Protein AF-A0A4P6GWK4-F1 (afdb_monomer_lite)

Structure (mmCIF, N/CA/C/O backbone):
data_AF-A0A4P6GWK4-F1
#
_entry.id   AF-A0A4P6GWK4-F1
#
loop_
_atom_site.group_PDB
_atom_site.id
_atom_site.type_symbol
_atom_site.label_atom_id
_atom_site.label_alt_id
_atom_site.label_comp_id
_atom_site.label_asym_id
_atom_site.label_entity_id
_atom_site.label_seq_id
_atom_site.pdbx_PDB_ins_code
_atom_site.Cartn_x
_atom_site.Cartn_y
_atom_site.Cartn_z
_atom_site.occupancy
_atom_site.B_iso_or_equiv
_atom_site.auth_seq_id
_atom_site.auth_comp_id
_atom_site.auth_asym_id
_atom_site.auth_atom_id
_atom_site.pdbx_PDB_model_num
ATOM 1 N N . MET A 1 1 ? 9.890 -9.327 2.772 1.00 56.84 1 MET A N 1
ATOM 2 C CA . MET A 1 1 ? 10.617 -8.070 3.076 1.00 56.84 1 MET A CA 1
ATOM 3 C C . MET A 1 1 ? 9.631 -6.906 2.985 1.00 56.84 1 MET A C 1
ATOM 5 O O . MET A 1 1 ? 8.857 -6.892 2.038 1.00 56.84 1 MET A O 1
ATOM 9 N N . ARG A 1 2 ? 9.592 -5.971 3.948 1.00 75.69 2 ARG A N 1
ATOM 10 C CA . ARG A 1 2 ? 8.677 -4.808 3.906 1.00 75.69 2 ARG A CA 1
ATOM 11 C C . ARG A 1 2 ? 9.387 -3.614 3.268 1.00 75.69 2 ARG A C 1
ATOM 13 O O . ARG A 1 2 ? 10.474 -3.261 3.715 1.00 75.69 2 ARG A O 1
ATOM 20 N N . LYS A 1 3 ? 8.782 -2.988 2.258 1.00 90.00 3 LYS A N 1
ATOM 21 C CA . LYS A 1 3 ? 9.347 -1.806 1.584 1.00 90.00 3 LYS A CA 1
ATOM 22 C C . LYS A 1 3 ? 8.863 -0.521 2.271 1.00 90.00 3 LYS A C 1
ATOM 24 O O . LYS A 1 3 ? 7.763 -0.477 2.823 1.00 90.00 3 LYS A O 1
ATOM 29 N N . THR A 1 4 ? 9.697 0.514 2.280 1.00 90.81 4 THR A N 1
ATOM 30 C CA . THR A 1 4 ? 9.455 1.778 3.005 1.00 90.81 4 THR A CA 1
ATOM 31 C C . THR A 1 4 ? 8.669 2.809 2.196 1.00 90.81 4 THR A C 1
ATOM 33 O O . THR A 1 4 ? 8.180 3.780 2.765 1.00 90.81 4 THR A O 1
ATOM 36 N N . SER A 1 5 ? 8.507 2.590 0.891 1.00 93.06 5 SER A N 1
ATOM 37 C CA . SER A 1 5 ? 7.801 3.479 -0.030 1.00 93.06 5 SER A CA 1
ATOM 38 C C . SER A 1 5 ? 6.879 2.698 -0.967 1.00 93.06 5 SER A C 1
ATOM 40 O O . SER A 1 5 ? 7.070 1.498 -1.189 1.00 93.06 5 SER A O 1
ATOM 42 N N . LEU A 1 6 ? 5.909 3.406 -1.556 1.00 92.75 6 LEU A N 1
ATOM 43 C CA . LEU A 1 6 ? 5.046 2.863 -2.605 1.00 92.75 6 LEU A CA 1
ATOM 44 C C . LEU A 1 6 ? 5.883 2.396 -3.800 1.00 92.75 6 LEU A C 1
ATOM 46 O O . LEU A 1 6 ? 5.686 1.296 -4.301 1.00 92.75 6 LEU A O 1
ATOM 50 N N . GLY A 1 7 ? 6.885 3.179 -4.195 1.00 93.00 7 GLY A N 1
ATOM 51 C CA . GLY A 1 7 ? 7.800 2.808 -5.267 1.00 93.00 7 GLY A CA 1
ATOM 52 C C . GLY A 1 7 ? 8.530 1.491 -5.024 1.00 93.00 7 GLY A C 1
ATOM 53 O O . GLY A 1 7 ? 8.516 0.607 -5.876 1.00 93.00 7 GLY A O 1
ATOM 54 N N . GLY A 1 8 ? 9.071 1.309 -3.816 1.00 93.81 8 GLY A N 1
ATOM 55 C CA . GLY A 1 8 ? 9.719 0.055 -3.440 1.00 93.81 8 GLY A CA 1
ATOM 56 C C . GLY A 1 8 ? 8.757 -1.136 -3.454 1.00 93.81 8 GLY A C 1
ATOM 57 O O . GLY A 1 8 ? 9.187 -2.264 -3.679 1.00 93.81 8 GLY A O 1
ATOM 58 N N . SER A 1 9 ? 7.453 -0.914 -3.247 1.00 95.06 9 SER A N 1
ATOM 59 C CA . SER A 1 9 ? 6.443 -1.971 -3.379 1.00 95.06 9 SER A CA 1
ATOM 60 C C . SER A 1 9 ? 6.203 -2.402 -4.833 1.00 95.06 9 SER A C 1
ATOM 62 O O . SER A 1 9 ? 5.934 -3.578 -5.059 1.00 95.06 9 SER A O 1
ATOM 64 N N . PHE A 1 10 ? 6.378 -1.511 -5.821 1.00 93.69 10 PHE A N 1
ATOM 65 C CA . PHE A 1 10 ? 6.364 -1.890 -7.242 1.00 93.69 10 PHE A CA 1
ATOM 66 C C . PHE A 1 10 ? 7.584 -2.730 -7.605 1.00 93.69 10 PHE A C 1
ATOM 68 O O . PHE A 1 10 ? 7.455 -3.737 -8.295 1.00 93.69 10 PHE A O 1
ATOM 75 N N . GLU A 1 11 ? 8.755 -2.359 -7.090 1.00 93.50 11 GLU A N 1
ATOM 76 C CA . GLU A 1 11 ? 9.973 -3.156 -7.258 1.00 93.50 11 GLU A CA 1
ATOM 77 C C . GLU A 1 11 ? 9.827 -4.531 -6.605 1.00 93.50 11 GLU A C 1
ATOM 79 O O . GLU A 1 11 ? 10.175 -5.531 -7.218 1.00 93.50 11 GLU A O 1
ATOM 84 N N . LEU A 1 12 ? 9.239 -4.604 -5.402 1.00 94.69 12 LEU A N 1
ATOM 85 C CA . LEU A 1 12 ? 8.930 -5.884 -4.756 1.00 94.69 12 LEU A CA 1
ATOM 86 C C . LEU A 1 12 ? 7.969 -6.728 -5.593 1.00 94.69 12 LEU A C 1
ATOM 88 O O . LEU A 1 12 ? 8.133 -7.938 -5.677 1.00 94.69 12 LEU A O 1
ATOM 92 N N . CYS A 1 13 ? 6.953 -6.096 -6.178 1.00 95.19 13 CYS A N 1
ATOM 93 C CA . CYS A 1 13 ? 5.970 -6.770 -7.015 1.00 95.19 13 CYS A CA 1
ATOM 94 C C . CYS A 1 13 ? 6.646 -7.463 -8.208 1.00 95.19 13 CYS A C 1
ATOM 96 O O . CYS A 1 13 ? 6.354 -8.627 -8.477 1.00 95.19 13 CYS A O 1
ATOM 98 N N . ALA A 1 14 ? 7.595 -6.774 -8.850 1.00 94.25 14 ALA A N 1
ATOM 99 C CA . ALA A 1 14 ? 8.425 -7.310 -9.927 1.00 94.25 14 ALA A CA 1
ATOM 100 C C . ALA A 1 14 ? 9.372 -8.423 -9.446 1.00 94.25 14 ALA A C 1
ATOM 102 O O . ALA A 1 14 ? 9.418 -9.502 -10.033 1.00 94.25 14 ALA A O 1
ATOM 103 N N . GLU A 1 15 ? 10.071 -8.178 -8.334 1.00 94.44 15 GLU A N 1
ATOM 104 C CA . GLU A 1 15 ? 11.026 -9.100 -7.708 1.00 94.44 15 GLU A CA 1
ATOM 105 C C . GLU A 1 15 ? 10.364 -10.444 -7.363 1.00 94.44 15 GLU A C 1
ATOM 107 O O . GLU A 1 15 ? 10.892 -11.504 -7.693 1.00 94.44 15 GLU A O 1
ATOM 112 N N . LEU A 1 16 ? 9.165 -10.413 -6.769 1.00 95.00 16 LEU A N 1
ATOM 113 C CA . LEU A 1 16 ? 8.389 -11.614 -6.434 1.00 95.00 16 LEU A CA 1
ATOM 114 C C . LEU A 1 16 ? 7.902 -12.379 -7.669 1.00 95.00 16 LEU A C 1
ATOM 116 O O . LEU A 1 16 ? 7.729 -13.593 -7.598 1.00 95.00 16 LEU A O 1
ATOM 120 N N . ALA A 1 17 ? 7.696 -11.684 -8.787 1.00 94.88 17 ALA A N 1
ATOM 121 C CA . ALA A 1 17 ? 7.352 -12.293 -10.066 1.00 94.88 17 ALA A CA 1
ATOM 122 C C . ALA A 1 17 ? 8.581 -12.831 -10.825 1.00 94.88 17 ALA A C 1
ATOM 124 O O . ALA A 1 17 ? 8.421 -13.413 -11.896 1.00 94.88 17 ALA A O 1
ATOM 125 N N . GLY A 1 18 ? 9.799 -12.626 -10.303 1.00 94.56 18 GLY A N 1
ATOM 126 C CA . GLY A 1 18 ? 11.045 -12.986 -10.983 1.00 94.56 18 GLY A CA 1
ATOM 127 C C . GLY A 1 18 ? 11.308 -12.157 -12.242 1.00 94.56 18 GLY A C 1
ATOM 128 O O . GLY A 1 18 ? 11.947 -12.654 -13.166 1.00 94.56 18 GLY A O 1
ATOM 129 N N . LYS A 1 19 ? 10.782 -10.927 -12.296 1.00 92.75 19 LYS A N 1
ATOM 130 C CA . LYS A 1 19 ? 10.853 -10.035 -13.457 1.00 92.75 19 LYS A CA 1
ATOM 131 C C . LYS A 1 19 ? 11.711 -8.817 -13.173 1.00 92.75 19 LYS A C 1
ATOM 133 O O . LYS A 1 19 ? 11.661 -8.232 -12.090 1.00 92.75 19 LYS A O 1
ATOM 138 N N . GLU A 1 20 ? 12.419 -8.367 -14.196 1.00 90.75 20 GLU A N 1
ATOM 139 C CA . GLU A 1 20 ? 13.142 -7.104 -14.145 1.00 90.75 20 GLU A CA 1
ATOM 140 C C . GLU A 1 20 ? 12.213 -5.923 -14.481 1.00 90.75 20 GLU A C 1
ATOM 142 O O . GLU A 1 20 ? 11.354 -6.026 -15.364 1.00 90.75 20 GLU A O 1
ATOM 147 N N . PRO A 1 21 ? 12.410 -4.733 -13.880 1.00 86.44 21 PRO A N 1
ATOM 148 C CA . PRO A 1 21 ? 11.585 -3.556 -14.165 1.00 86.44 21 PRO A CA 1
ATOM 149 C C . PRO A 1 21 ? 11.496 -3.185 -15.650 1.00 86.44 21 PRO A C 1
ATOM 151 O O . PRO A 1 21 ? 10.513 -2.591 -16.090 1.00 86.44 21 PRO A O 1
ATOM 154 N N . LYS A 1 22 ? 12.539 -3.497 -16.429 1.00 86.88 22 LYS A N 1
ATOM 155 C CA . LYS A 1 22 ? 12.572 -3.244 -17.875 1.00 86.88 22 LYS A CA 1
ATOM 156 C C . LYS A 1 22 ? 11.630 -4.166 -18.646 1.00 86.88 22 LYS A C 1
ATOM 158 O O . LYS A 1 22 ? 11.038 -3.718 -19.621 1.00 86.88 22 LYS A O 1
ATOM 163 N N . GLU A 1 23 ? 11.491 -5.417 -18.217 1.00 90.12 23 GLU A N 1
ATOM 164 C CA . GLU A 1 23 ? 10.598 -6.393 -18.849 1.00 90.12 23 GLU A CA 1
ATOM 165 C C . GLU A 1 23 ? 9.147 -5.955 -18.657 1.00 90.12 23 GLU A C 1
ATOM 167 O O . GLU A 1 23 ? 8.419 -5.791 -19.633 1.00 90.12 23 GLU A O 1
ATOM 172 N N . LEU A 1 24 ? 8.787 -5.585 -17.424 1.00 88.25 24 LEU A N 1
ATOM 173 C CA . LEU A 1 24 ? 7.458 -5.070 -17.094 1.00 88.25 24 LEU A CA 1
ATOM 174 C C . LEU A 1 24 ? 7.103 -3.795 -17.859 1.00 88.25 24 LEU A C 1
ATOM 176 O O . LEU A 1 24 ? 5.967 -3.636 -18.300 1.00 88.25 24 LEU A O 1
ATOM 180 N N . GLN A 1 25 ? 8.061 -2.881 -18.045 1.00 88.44 25 GLN A N 1
ATOM 181 C CA . GLN A 1 25 ? 7.835 -1.668 -18.838 1.00 88.44 25 GLN A CA 1
ATOM 182 C C . GLN A 1 25 ? 7.427 -1.998 -20.278 1.00 88.44 25 GLN A C 1
ATOM 184 O O . GLN A 1 25 ? 6.497 -1.388 -20.807 1.00 88.44 25 GLN A O 1
ATOM 189 N N . VAL A 1 26 ? 8.096 -2.974 -20.896 1.00 88.12 26 VAL A N 1
ATOM 190 C CA . VAL A 1 26 ? 7.806 -3.412 -22.266 1.00 88.12 26 VAL A CA 1
ATOM 191 C C . VAL A 1 26 ? 6.469 -4.152 -22.328 1.00 88.12 26 VAL A C 1
ATOM 193 O O . VAL A 1 26 ? 5.623 -3.813 -23.154 1.00 88.12 26 VAL A O 1
ATOM 196 N N . GLU A 1 27 ? 6.254 -5.121 -21.439 1.00 88.25 27 GLU A N 1
ATOM 197 C CA . GLU A 1 27 ? 5.063 -5.980 -21.422 1.00 88.25 27 GLU A CA 1
ATOM 198 C C . GLU A 1 27 ? 3.780 -5.188 -21.136 1.00 88.25 27 GLU A C 1
ATOM 200 O O . GLU A 1 27 ? 2.756 -5.393 -21.789 1.00 88.25 27 GLU A O 1
ATOM 205 N N . LEU A 1 28 ? 3.847 -4.224 -20.215 1.00 87.56 28 LEU A N 1
ATOM 206 C CA . LEU A 1 28 ? 2.714 -3.382 -19.823 1.00 87.56 28 LEU A CA 1
ATOM 207 C C . LEU A 1 28 ? 2.606 -2.098 -20.653 1.00 87.56 28 LEU A C 1
ATOM 209 O O . LEU A 1 28 ? 1.727 -1.273 -20.395 1.00 87.56 28 LEU A O 1
ATOM 213 N N . LYS A 1 29 ? 3.489 -1.917 -21.647 1.00 86.81 29 LYS A N 1
ATOM 214 C CA . LYS A 1 29 ? 3.574 -0.711 -22.489 1.00 86.81 29 LYS A CA 1
ATOM 215 C C . LYS A 1 29 ? 3.615 0.573 -21.651 1.00 86.81 29 LYS A C 1
ATOM 217 O O . LYS A 1 29 ? 2.991 1.579 -21.996 1.00 86.81 29 LYS A O 1
ATOM 222 N N . LEU A 1 30 ? 4.321 0.525 -20.523 1.00 82.25 30 LEU A N 1
ATOM 223 C CA . LEU A 1 30 ? 4.535 1.690 -19.678 1.00 82.25 30 LEU A CA 1
ATOM 224 C C . LEU A 1 30 ? 5.618 2.554 -20.315 1.00 82.25 30 LEU A C 1
ATOM 226 O O . LEU A 1 30 ? 6.669 2.061 -20.723 1.00 82.25 30 LEU A O 1
ATOM 230 N N . ASP A 1 31 ? 5.378 3.862 -20.369 1.00 80.94 31 ASP A N 1
ATOM 231 C CA . ASP A 1 31 ? 6.438 4.800 -20.716 1.00 80.94 31 ASP A CA 1
ATOM 232 C C . ASP A 1 31 ? 7.589 4.656 -19.701 1.00 80.94 31 ASP A C 1
ATOM 234 O O . ASP A 1 31 ? 7.368 4.590 -18.487 1.00 80.94 31 ASP A O 1
ATOM 238 N N . LYS A 1 32 ? 8.830 4.617 -20.194 1.00 72.81 32 LYS A N 1
ATOM 239 C CA . LYS A 1 32 ? 10.038 4.432 -19.376 1.00 72.81 32 LYS A CA 1
ATOM 240 C C . LYS A 1 32 ? 10.131 5.481 -18.270 1.00 72.81 32 LYS A C 1
ATOM 242 O O . LYS A 1 32 ? 10.527 5.180 -17.143 1.00 72.81 32 LYS A O 1
ATOM 247 N N . ALA A 1 33 ? 9.743 6.719 -18.578 1.00 84.12 33 ALA A N 1
ATOM 248 C CA . ALA A 1 33 ? 9.738 7.787 -17.590 1.00 84.12 33 ALA A CA 1
ATOM 249 C C . ALA A 1 33 ? 8.603 7.615 -16.566 1.00 84.12 33 ALA A C 1
ATOM 251 O O . ALA A 1 33 ? 8.767 8.000 -15.410 1.00 84.12 33 ALA A O 1
ATOM 252 N N . GLN A 1 34 ? 7.489 6.984 -16.944 1.00 84.94 34 GLN A N 1
ATOM 253 C CA . GLN A 1 34 ? 6.368 6.730 -16.044 1.00 84.94 34 GLN A CA 1
ATOM 254 C C . GLN A 1 34 ? 6.730 5.742 -14.932 1.00 84.94 34 GLN A C 1
ATOM 256 O O . GLN A 1 34 ? 6.462 6.031 -13.767 1.00 84.94 34 GLN A O 1
ATOM 261 N N . TRP A 1 35 ? 7.399 4.628 -15.255 1.00 86.75 35 TRP A N 1
ATOM 262 C CA . TRP A 1 35 ? 7.872 3.691 -14.226 1.00 86.75 35 TRP A CA 1
ATOM 263 C C . TRP A 1 35 ? 8.785 4.394 -13.216 1.00 86.75 35 TRP A C 1
ATOM 265 O O . TRP A 1 35 ? 8.584 4.298 -12.007 1.00 86.75 35 TRP A O 1
ATOM 275 N N . SER A 1 36 ? 9.749 5.177 -13.712 1.00 88.06 36 SER A N 1
ATOM 276 C CA . SER A 1 36 ? 10.657 5.933 -12.848 1.00 88.06 36 SER A CA 1
ATOM 277 C C . SER A 1 36 ? 9.920 6.924 -11.944 1.00 88.06 36 SER A C 1
ATOM 279 O O . SER A 1 36 ? 10.299 7.054 -10.782 1.00 88.06 36 SER A O 1
ATOM 281 N N . ARG A 1 37 ? 8.886 7.616 -12.446 1.00 90.81 37 ARG A N 1
ATOM 282 C CA . ARG A 1 37 ? 8.087 8.567 -11.652 1.00 90.81 37 ARG A CA 1
ATOM 283 C C . ARG A 1 37 ? 7.225 7.879 -10.598 1.00 90.81 37 ARG A C 1
ATOM 285 O O . ARG A 1 37 ? 7.016 8.443 -9.528 1.00 90.81 37 ARG A O 1
ATOM 292 N N . TRP A 1 38 ? 6.754 6.666 -10.867 1.00 89.81 38 TRP A N 1
ATOM 293 C CA . TRP A 1 38 ? 6.035 5.858 -9.883 1.00 89.81 38 TRP A CA 1
ATOM 294 C C . TRP A 1 38 ? 6.955 5.367 -8.768 1.00 89.81 38 TRP A C 1
ATOM 296 O O . TRP A 1 38 ? 6.610 5.479 -7.593 1.00 89.81 38 TRP A O 1
ATOM 306 N N . VAL A 1 39 ? 8.149 4.885 -9.122 1.00 88.56 39 VAL A N 1
ATOM 307 C CA . VAL A 1 39 ? 9.145 4.441 -8.139 1.00 88.56 39 VAL A CA 1
ATOM 308 C C . VAL A 1 39 ? 9.631 5.605 -7.267 1.0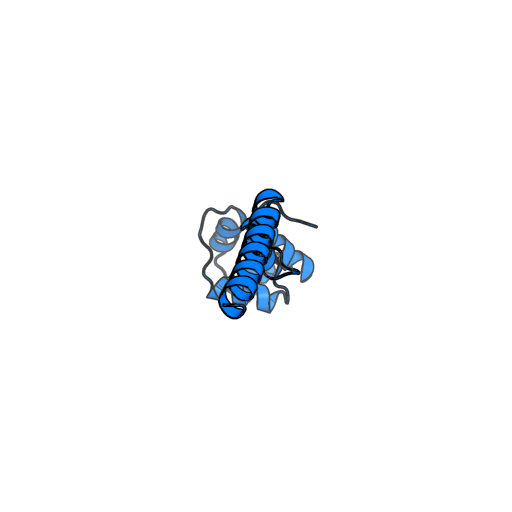0 88.56 39 VAL A C 1
ATOM 310 O O . VAL A 1 39 ? 9.752 5.461 -6.052 1.00 88.56 39 VAL A O 1
ATOM 313 N N . SER A 1 40 ? 9.852 6.783 -7.855 1.00 90.69 40 SER A N 1
ATOM 314 C CA . SER A 1 40 ? 10.277 7.976 -7.111 1.00 90.69 40 SER A CA 1
ATOM 315 C C . SER A 1 40 ? 9.141 8.703 -6.381 1.00 90.69 40 SER A C 1
ATOM 317 O O . SER A 1 40 ? 9.414 9.605 -5.591 1.00 90.69 40 SER A O 1
ATOM 319 N N . GLY A 1 41 ? 7.877 8.339 -6.627 1.00 85.75 41 GLY A N 1
ATOM 320 C CA . GLY A 1 41 ? 6.705 9.008 -6.053 1.00 85.75 41 GLY A CA 1
ATOM 321 C C . GLY A 1 41 ? 6.421 10.402 -6.629 1.00 85.75 41 GLY A C 1
ATOM 322 O O . GLY A 1 41 ? 5.718 11.189 -6.001 1.00 85.75 41 GLY A O 1
ATOM 323 N N . GLN A 1 42 ? 6.967 10.725 -7.804 1.00 87.38 42 GLN A N 1
ATOM 324 C CA . GLN A 1 42 ? 6.765 12.005 -8.497 1.00 87.38 42 GLN A CA 1
ATOM 325 C C . GLN A 1 42 ? 5.446 12.078 -9.284 1.00 87.38 42 GLN A C 1
ATOM 327 O O . GLN A 1 42 ? 5.029 13.167 -9.672 1.00 87.38 42 GLN A O 1
ATOM 332 N N . GLU A 1 43 ? 4.789 10.944 -9.541 1.00 86.44 43 GLU A N 1
ATOM 333 C CA . GLU A 1 43 ? 3.496 10.868 -10.234 1.00 86.44 43 GLU A CA 1
ATOM 334 C C . GLU A 1 43 ? 2.528 9.968 -9.456 1.00 86.44 43 GLU A C 1
ATOM 336 O O . GLU A 1 43 ? 2.928 8.966 -8.860 1.00 86.44 43 GLU A O 1
ATOM 341 N N . GLY A 1 44 ? 1.240 10.319 -9.488 1.00 81.69 44 GLY A N 1
ATOM 342 C CA . GLY A 1 44 ? 0.171 9.456 -8.997 1.00 81.69 44 GLY A CA 1
ATOM 343 C C . GLY A 1 44 ? 0.005 8.189 -9.841 1.00 81.69 44 GLY A C 1
ATOM 344 O O . GLY A 1 44 ? 0.349 8.131 -11.022 1.00 81.69 44 GLY A O 1
ATOM 345 N N . VAL A 1 45 ? -0.561 7.157 -9.226 1.00 86.62 45 VAL A N 1
ATOM 346 C CA . VAL A 1 45 ? -0.777 5.868 -9.881 1.00 86.62 45 VAL A CA 1
ATOM 347 C C . VAL A 1 45 ? -2.172 5.834 -10.495 1.00 86.62 45 VAL A C 1
ATOM 349 O O . VAL A 1 45 ? -3.166 6.108 -9.824 1.00 86.62 45 VAL A O 1
ATOM 352 N N . VAL A 1 46 ? -2.261 5.455 -11.768 1.00 90.19 46 VAL A N 1
ATOM 353 C CA . VAL A 1 46 ? -3.546 5.218 -12.437 1.00 90.19 46 VAL A CA 1
ATOM 354 C C . VAL A 1 46 ? -4.008 3.798 -12.126 1.00 90.19 46 VAL A C 1
ATOM 356 O O . VAL A 1 46 ? -3.293 2.841 -12.420 1.00 90.19 46 VAL A O 1
ATOM 359 N N . TRP A 1 47 ? -5.215 3.656 -11.573 1.00 91.75 47 TRP A N 1
ATOM 360 C CA . TRP A 1 47 ? -5.748 2.370 -11.102 1.00 91.75 47 TRP A CA 1
ATOM 361 C C . TRP A 1 47 ? -5.690 1.245 -12.147 1.00 91.75 47 TRP A C 1
ATOM 363 O O . TRP A 1 47 ? -5.254 0.139 -11.840 1.00 91.75 47 TRP A O 1
ATOM 373 N N . THR A 1 48 ? -6.062 1.521 -13.398 1.00 93.31 48 THR A N 1
ATOM 374 C CA . THR A 1 48 ? -6.051 0.518 -14.480 1.00 93.31 48 THR A CA 1
ATOM 375 C C . THR A 1 48 ? -4.650 0.010 -14.816 1.00 93.31 48 THR A C 1
ATOM 377 O O . THR A 1 48 ? -4.477 -1.140 -15.197 1.00 93.31 48 THR A O 1
ATOM 380 N N . LYS A 1 49 ? -3.625 0.850 -14.654 1.00 91.44 49 LYS A N 1
ATOM 381 C CA . LYS A 1 49 ? -2.229 0.451 -14.863 1.00 91.44 49 LYS A CA 1
ATOM 382 C C . LYS A 1 49 ? -1.665 -0.286 -13.646 1.00 91.44 49 LYS A C 1
ATOM 384 O O . LYS A 1 49 ? -0.858 -1.192 -13.806 1.00 91.44 49 LYS A O 1
ATOM 389 N N . LEU A 1 50 ? -2.097 0.090 -12.441 1.00 94.00 50 LEU A N 1
ATOM 390 C CA . LEU A 1 50 ? -1.721 -0.607 -11.212 1.00 94.00 50 LEU A CA 1
ATOM 391 C C . LEU A 1 50 ? -2.250 -2.039 -11.182 1.00 94.00 50 LEU A C 1
ATOM 393 O O . LEU A 1 50 ? -1.512 -2.958 -10.855 1.00 94.00 50 LEU A O 1
ATOM 397 N N . THR A 1 51 ? -3.522 -2.212 -11.528 1.00 96.19 51 THR A N 1
ATOM 398 C CA . THR A 1 51 ? -4.159 -3.531 -11.635 1.00 96.19 51 THR A CA 1
ATOM 399 C C . THR A 1 51 ? -3.459 -4.384 -12.679 1.00 96.19 51 THR A C 1
ATOM 401 O O . THR A 1 51 ? -3.001 -5.464 -12.340 1.00 96.19 51 THR A O 1
ATOM 404 N N . ALA A 1 52 ? -3.217 -3.849 -13.880 1.00 94.62 52 ALA A N 1
ATOM 405 C CA . ALA A 1 52 ? -2.457 -4.561 -14.906 1.00 94.62 52 ALA A CA 1
ATOM 406 C C . ALA A 1 52 ? -1.060 -5.007 -14.430 1.00 94.62 52 ALA A C 1
ATOM 408 O O . ALA A 1 52 ? -0.635 -6.113 -14.747 1.00 94.62 52 ALA A O 1
ATOM 409 N N . LEU A 1 53 ? -0.354 -4.175 -13.652 1.00 94.69 53 LEU A N 1
ATOM 410 C CA . LEU A 1 53 ? 0.923 -4.549 -13.041 1.00 94.69 53 LEU A CA 1
ATOM 411 C C . LEU A 1 53 ? 0.768 -5.716 -12.057 1.00 94.69 53 LEU A C 1
ATOM 413 O O . LEU A 1 53 ? 1.517 -6.683 -12.149 1.00 94.69 53 LEU A O 1
ATOM 417 N N . MET A 1 54 ? -0.181 -5.628 -11.124 1.00 96.62 54 MET A N 1
ATOM 418 C CA . MET A 1 54 ? -0.400 -6.662 -10.105 1.00 96.62 54 MET A CA 1
ATOM 419 C C . MET A 1 54 ? -0.867 -7.982 -10.726 1.00 96.62 54 MET A C 1
ATOM 421 O O . MET A 1 54 ? -0.331 -9.033 -10.381 1.00 96.62 54 MET A O 1
ATOM 425 N N . ASP A 1 55 ? -1.777 -7.921 -11.700 1.00 96.94 55 ASP A N 1
ATOM 426 C CA . ASP A 1 55 ? -2.263 -9.080 -12.453 1.00 96.94 55 ASP A CA 1
ATOM 427 C C . ASP A 1 55 ? -1.121 -9.749 -13.225 1.00 96.94 55 ASP A C 1
ATOM 429 O O . ASP A 1 55 ? -0.976 -10.970 -13.208 1.00 96.94 55 ASP A O 1
ATOM 433 N N . HIS A 1 56 ? -0.267 -8.950 -13.872 1.00 95.31 56 HIS A N 1
ATOM 434 C CA . HIS A 1 56 ? 0.869 -9.463 -14.631 1.00 95.31 56 HIS A CA 1
ATOM 435 C C . HIS A 1 56 ? 1.953 -10.077 -13.734 1.00 95.31 56 HIS A C 1
ATOM 437 O O . HIS A 1 56 ? 2.550 -11.093 -14.084 1.00 95.31 56 HIS A O 1
ATOM 443 N N . CYS A 1 57 ? 2.204 -9.481 -12.568 1.00 96.00 57 CYS A N 1
ATOM 444 C CA . CYS A 1 57 ? 3.141 -10.004 -11.575 1.00 96.00 57 CYS A CA 1
ATOM 445 C C . CYS A 1 57 ? 2.548 -11.132 -10.708 1.00 96.00 57 CYS A C 1
ATOM 447 O O . CYS A 1 57 ? 3.276 -11.748 -9.927 1.00 96.00 57 CYS A O 1
ATOM 449 N N . GLY A 1 58 ? 1.238 -11.381 -10.791 1.00 96.81 58 GLY A N 1
ATOM 450 C CA . GLY A 1 58 ? 0.532 -12.386 -9.995 1.00 96.81 58 GLY A CA 1
ATOM 451 C C . GLY A 1 58 ? 0.530 -12.112 -8.487 1.00 96.81 58 GLY A C 1
ATOM 452 O O . GLY A 1 58 ? 0.447 -13.056 -7.702 1.00 96.81 58 GLY A O 1
ATOM 453 N N . ASN A 1 59 ? 0.685 -10.853 -8.060 1.00 96.56 59 ASN A N 1
ATOM 454 C CA . ASN A 1 59 ? 0.693 -10.492 -6.643 1.00 96.56 59 ASN A CA 1
ATOM 455 C C . ASN A 1 59 ? 0.231 -9.051 -6.376 1.00 96.56 59 ASN A C 1
ATOM 457 O O . ASN A 1 59 ? 0.467 -8.140 -7.165 1.00 96.56 59 ASN A O 1
ATOM 461 N N . ASP A 1 60 ? -0.333 -8.840 -5.186 1.00 96.25 60 ASP A N 1
ATOM 462 C CA . ASP A 1 60 ? -0.918 -7.564 -4.755 1.00 96.25 60 ASP A CA 1
ATOM 463 C C . ASP A 1 60 ? 0.028 -6.707 -3.897 1.00 96.25 60 ASP A C 1
ATOM 465 O O . ASP A 1 60 ? -0.423 -5.872 -3.107 1.00 96.25 60 ASP A O 1
ATOM 469 N N . ALA A 1 61 ? 1.351 -6.899 -3.992 1.00 95.25 61 ALA A N 1
ATOM 470 C CA . ALA A 1 61 ? 2.310 -6.244 -3.093 1.00 95.25 61 ALA A CA 1
ATOM 471 C C . ALA A 1 61 ? 2.112 -4.715 -2.956 1.00 95.25 61 ALA A C 1
ATOM 473 O O . ALA A 1 61 ? 2.151 -4.221 -1.820 1.00 95.25 61 ALA A O 1
ATOM 474 N N . PRO A 1 62 ? 1.827 -3.951 -4.032 1.00 94.88 62 PRO A N 1
ATOM 475 C CA . PRO A 1 62 ? 1.558 -2.522 -3.910 1.00 94.88 62 PRO A CA 1
ATOM 476 C C . PRO A 1 62 ? 0.253 -2.196 -3.182 1.00 94.88 62 PRO A C 1
ATOM 478 O O . PRO A 1 62 ? 0.214 -1.278 -2.362 1.00 94.88 62 PRO A O 1
ATOM 481 N N . LEU A 1 63 ? -0.815 -2.957 -3.433 1.00 94.75 63 LEU A N 1
ATOM 482 C CA . LEU A 1 63 ? -2.101 -2.779 -2.760 1.00 94.75 63 LEU A CA 1
ATOM 483 C C . LEU A 1 63 ? -1.991 -3.065 -1.260 1.00 94.75 63 LEU A C 1
ATOM 485 O O . LEU A 1 63 ? -2.448 -2.272 -0.433 1.00 94.75 63 LEU A O 1
ATOM 489 N N . LEU A 1 64 ? -1.317 -4.157 -0.903 1.00 94.06 64 LEU A N 1
ATOM 490 C CA . LEU A 1 64 ? -1.057 -4.518 0.488 1.00 94.06 64 LEU A CA 1
ATOM 491 C C . LEU A 1 64 ? -0.197 -3.456 1.186 1.00 94.06 64 LEU A C 1
ATOM 493 O O . LEU A 1 64 ? -0.473 -3.090 2.331 1.00 94.06 64 LEU A O 1
ATOM 497 N N . TRP A 1 65 ? 0.795 -2.897 0.484 1.00 94.31 65 TRP A N 1
ATOM 498 C CA . TRP A 1 65 ? 1.577 -1.774 0.995 1.00 94.31 65 TRP A CA 1
ATOM 499 C C . TRP A 1 65 ? 0.702 -0.542 1.256 1.00 94.31 65 TRP A C 1
ATOM 501 O O . TRP A 1 65 ? 0.806 0.047 2.331 1.00 94.31 65 TRP A O 1
ATOM 511 N N . MET A 1 66 ? -0.191 -0.174 0.327 1.00 92.81 66 MET A N 1
ATOM 512 C CA . MET A 1 66 ? -1.093 0.975 0.494 1.00 92.81 66 MET A CA 1
ATOM 513 C C . MET A 1 66 ? -2.024 0.801 1.698 1.00 92.81 66 MET A C 1
ATOM 515 O O . MET A 1 66 ? -2.187 1.734 2.485 1.00 92.81 66 MET A O 1
ATOM 519 N N . ASN A 1 67 ? -2.582 -0.396 1.887 1.00 93.69 67 ASN A N 1
ATOM 520 C CA . ASN A 1 67 ? -3.412 -0.717 3.048 1.00 93.69 67 ASN A CA 1
ATOM 521 C C . ASN A 1 67 ? -2.627 -0.538 4.352 1.00 93.69 67 ASN A C 1
ATOM 523 O O . ASN A 1 67 ? -3.041 0.225 5.230 1.00 93.69 67 ASN A O 1
ATOM 527 N N . HIS A 1 68 ? -1.447 -1.151 4.445 1.00 91.56 68 HIS A N 1
ATOM 528 C CA . HIS A 1 68 ? -0.580 -1.015 5.613 1.00 91.56 68 HIS A CA 1
ATOM 529 C C . HIS A 1 68 ? -0.172 0.449 5.864 1.00 91.56 68 HIS A C 1
ATOM 531 O O . HIS A 1 68 ? -0.256 0.931 6.991 1.00 91.56 68 HIS A O 1
ATOM 537 N N . ALA A 1 69 ? 0.225 1.194 4.826 1.00 91.88 69 ALA A N 1
ATOM 538 C CA . ALA A 1 69 ? 0.598 2.609 4.928 1.00 91.88 69 ALA A CA 1
ATOM 539 C C . ALA A 1 69 ? -0.563 3.496 5.412 1.00 91.88 69 ALA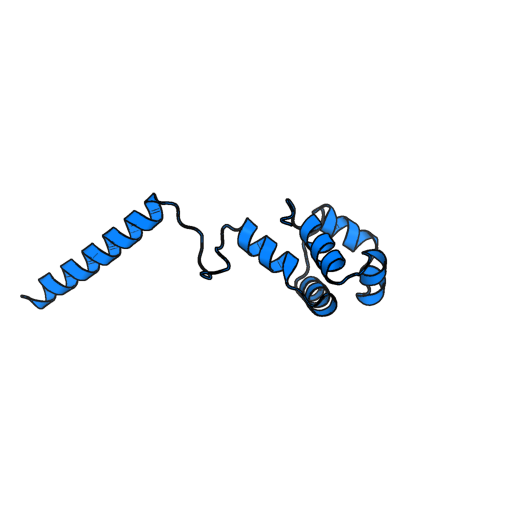 A C 1
ATOM 541 O O . ALA A 1 69 ? -0.350 4.519 6.062 1.00 91.88 69 ALA A O 1
ATOM 542 N N . ARG A 1 70 ? -1.806 3.088 5.140 1.00 91.88 70 ARG A N 1
ATOM 543 C CA . ARG A 1 70 ? -3.031 3.732 5.631 1.00 91.88 70 ARG A CA 1
ATOM 544 C C . ARG A 1 70 ? -3.471 3.215 7.005 1.00 91.88 70 ARG A C 1
ATOM 546 O O . ARG A 1 70 ? -4.523 3.634 7.495 1.00 91.88 70 ARG A O 1
ATOM 553 N N . GLY A 1 71 ? -2.679 2.363 7.652 1.00 91.69 71 GLY A N 1
ATOM 554 C CA . GLY A 1 71 ? -2.966 1.813 8.973 1.00 91.69 71 GLY A CA 1
ATOM 555 C C . GLY A 1 71 ? -4.097 0.791 8.955 1.00 91.69 71 GLY A C 1
ATOM 556 O O . GLY A 1 71 ? -4.879 0.756 9.898 1.00 91.69 71 GLY A O 1
ATOM 557 N N . TRP A 1 72 ? -4.230 0.016 7.880 1.00 93.50 72 TRP A N 1
ATOM 558 C CA . TRP A 1 72 ? -5.113 -1.146 7.842 1.00 93.50 72 TRP A CA 1
ATOM 559 C C . TRP A 1 72 ? -4.374 -2.404 8.286 1.00 93.50 72 TRP A C 1
ATOM 561 O O . TRP A 1 72 ? -3.267 -2.682 7.824 1.00 93.50 72 TRP A O 1
ATOM 571 N N . ASP A 1 73 ? -5.031 -3.170 9.147 1.00 89.81 73 ASP A N 1
ATOM 572 C CA . ASP A 1 73 ? -4.717 -4.561 9.421 1.00 89.81 73 ASP A CA 1
ATOM 573 C C . ASP A 1 73 ? -5.308 -5.426 8.305 1.00 89.81 73 ASP A C 1
ATOM 575 O O . ASP A 1 73 ? -6.527 -5.527 8.140 1.00 89.81 73 ASP A O 1
ATOM 579 N N . ILE A 1 74 ? -4.424 -6.043 7.528 1.00 86.75 74 ILE A N 1
ATOM 580 C CA . ILE A 1 74 ? -4.780 -6.855 6.364 1.00 86.75 74 ILE A CA 1
ATOM 581 C C . ILE A 1 74 ? -5.412 -8.189 6.794 1.00 86.75 74 ILE A C 1
ATOM 583 O O . ILE A 1 74 ? -6.273 -8.706 6.091 1.00 86.75 74 ILE A O 1
ATOM 587 N N . GLY A 1 75 ? -5.039 -8.738 7.956 1.00 86.69 75 GLY A N 1
ATOM 588 C CA . GLY A 1 75 ? -5.595 -10.002 8.448 1.00 86.69 75 GLY A CA 1
ATOM 589 C C . GLY A 1 75 ? -7.022 -9.853 8.973 1.00 86.69 75 GLY A C 1
ATOM 590 O O . GLY A 1 75 ? -7.834 -10.766 8.845 1.00 86.69 75 GLY A O 1
ATOM 591 N N . ARG A 1 76 ? -7.339 -8.681 9.536 1.00 86.56 76 ARG A N 1
ATOM 592 C CA . ARG A 1 76 ? -8.670 -8.362 10.076 1.00 86.56 76 ARG A CA 1
ATOM 593 C C . ARG A 1 76 ? -9.565 -7.601 9.093 1.00 86.56 76 ARG A C 1
ATOM 595 O O . ARG A 1 76 ? -10.770 -7.527 9.315 1.00 86.56 76 ARG A O 1
ATOM 602 N N . MET A 1 77 ? -8.992 -7.025 8.034 1.00 86.75 77 MET A N 1
ATOM 603 C CA . MET A 1 77 ? -9.669 -6.083 7.133 1.00 86.75 77 MET A CA 1
ATOM 604 C C . MET A 1 77 ? -10.322 -4.916 7.893 1.00 86.75 77 MET A C 1
ATOM 606 O O . MET A 1 77 ? -11.448 -4.506 7.617 1.00 86.75 77 MET A O 1
ATOM 610 N N . SER A 1 78 ? -9.599 -4.361 8.868 1.00 87.62 78 SER A N 1
ATOM 611 C CA . SER A 1 78 ? -10.013 -3.189 9.648 1.00 87.62 78 SER A CA 1
ATOM 612 C C . SER A 1 78 ? -8.839 -2.237 9.845 1.00 87.62 78 SER A C 1
ATOM 614 O O . SER A 1 78 ? -7.688 -2.635 9.692 1.00 87.62 78 SER A O 1
ATOM 616 N N . ARG A 1 79 ? -9.082 -0.981 10.232 1.00 88.94 79 ARG A N 1
ATOM 617 C CA . ARG A 1 79 ? -7.970 -0.122 10.668 1.00 88.94 79 ARG A CA 1
ATOM 618 C C . ARG A 1 79 ? -7.367 -0.653 11.967 1.00 88.94 79 ARG A C 1
ATOM 620 O O . ARG A 1 79 ? -8.086 -1.220 12.792 1.00 88.94 79 ARG A O 1
ATOM 627 N N . TYR A 1 80 ? -6.056 -0.484 12.123 1.00 86.31 80 TYR A N 1
ATOM 628 C CA . TYR A 1 80 ? -5.403 -0.667 13.409 1.00 86.31 80 TYR A CA 1
ATOM 629 C C . TYR A 1 80 ? -6.015 0.301 14.410 1.00 86.31 80 TYR A C 1
ATOM 631 O O . TYR A 1 80 ? -6.254 1.468 14.100 1.00 86.31 80 TYR A O 1
ATOM 639 N N . GLU A 1 81 ? -6.253 -0.217 15.603 1.00 85.81 81 GLU A N 1
ATOM 640 C CA . GLU A 1 81 ? -6.737 0.554 16.732 1.00 85.81 81 GLU A CA 1
ATOM 641 C C . GLU A 1 81 ? -5.595 0.707 17.716 1.00 85.81 81 GLU A C 1
ATOM 643 O O . GLU A 1 81 ? -4.886 -0.251 18.036 1.00 85.81 81 GLU A O 1
ATOM 648 N N . THR A 1 82 ? -5.437 1.917 18.225 1.00 84.94 82 THR A N 1
ATOM 649 C CA . THR A 1 82 ? -4.697 2.136 19.459 1.00 84.94 82 THR A CA 1
ATOM 650 C C . THR A 1 82 ? -5.390 1.407 20.610 1.00 84.94 82 THR A C 1
ATOM 652 O O . THR A 1 82 ? -6.596 1.148 20.578 1.00 84.94 82 THR A O 1
ATOM 655 N N . GLU A 1 83 ? -4.643 1.107 21.673 1.00 84.81 83 GLU A N 1
ATOM 656 C CA . GLU A 1 83 ? -5.223 0.480 22.866 1.00 84.81 83 GLU A CA 1
ATOM 657 C C . GLU A 1 83 ? -6.377 1.318 23.443 1.00 84.81 83 GLU A C 1
ATOM 659 O O . GLU A 1 83 ? -7.391 0.770 23.870 1.00 84.81 83 GLU A O 1
ATOM 664 N N . LEU A 1 84 ? -6.275 2.649 23.361 1.00 88.00 84 LEU A N 1
ATOM 665 C CA . LEU A 1 84 ? -7.329 3.557 23.801 1.00 88.00 84 LEU A CA 1
ATOM 666 C C . LEU A 1 84 ? -8.589 3.463 22.926 1.00 88.00 84 LEU A C 1
ATOM 668 O O . LEU A 1 84 ? -9.696 3.408 23.457 1.00 88.00 84 LEU A O 1
ATOM 672 N N . GLU A 1 85 ? -8.448 3.416 21.599 1.00 89.81 85 GLU A N 1
ATOM 673 C CA . GLU A 1 85 ? -9.579 3.225 20.677 1.00 89.81 85 GLU A CA 1
ATOM 674 C C . GLU A 1 85 ? -10.256 1.869 20.904 1.00 89.81 85 GLU A C 1
ATOM 676 O O . GLU A 1 85 ? -11.487 1.789 20.953 1.00 89.81 85 GLU A O 1
ATOM 681 N N . ARG A 1 86 ? -9.459 0.817 21.130 1.00 87.31 86 ARG A N 1
ATOM 682 C CA . ARG A 1 86 ? -9.951 -0.527 21.446 1.00 87.31 86 ARG A CA 1
ATOM 683 C C . ARG A 1 86 ? -10.767 -0.529 22.738 1.00 87.31 86 ARG A C 1
ATOM 685 O O . ARG A 1 86 ? -11.887 -1.039 22.744 1.00 87.31 86 ARG A O 1
ATOM 692 N N . GLN A 1 87 ? -10.234 0.055 23.812 1.00 90.62 87 GLN A N 1
ATOM 693 C CA . GLN A 1 87 ? -10.933 0.178 25.094 1.00 90.62 87 GLN A CA 1
ATOM 694 C C . GLN A 1 87 ? -12.214 0.999 24.957 1.00 90.62 87 GLN A C 1
ATOM 696 O O . GLN A 1 8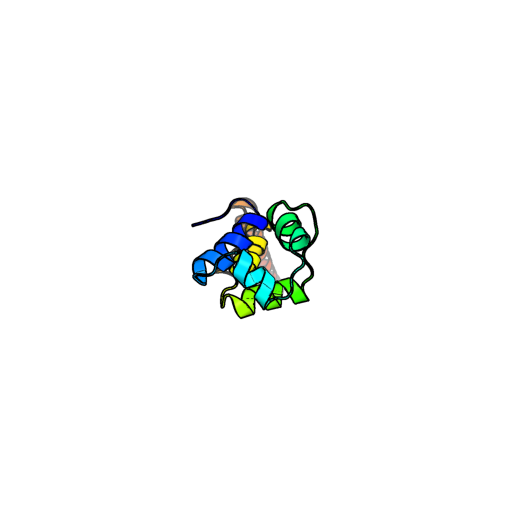7 ? -13.258 0.596 25.461 1.00 90.62 87 GLN A O 1
ATOM 701 N N . ASN A 1 88 ? -12.167 2.117 24.228 1.00 94.12 88 ASN A N 1
ATOM 702 C CA . ASN A 1 88 ? -13.338 2.960 24.017 1.00 94.12 88 ASN A CA 1
ATOM 703 C C . ASN A 1 88 ? -14.454 2.204 23.282 1.00 94.12 88 ASN A C 1
ATOM 705 O O . ASN A 1 88 ? -15.617 2.303 23.673 1.00 94.12 88 ASN A O 1
ATOM 709 N N . ARG A 1 89 ? -14.108 1.406 22.261 1.00 92.38 89 ARG A N 1
ATOM 710 C CA . ARG A 1 89 ? -15.074 0.547 21.568 1.00 92.38 89 ARG A CA 1
ATOM 711 C C . ARG A 1 89 ? -15.708 -0.461 22.526 1.00 92.38 89 ARG A C 1
ATOM 713 O O . ARG A 1 89 ? -16.931 -0.502 22.604 1.00 92.38 89 ARG A O 1
ATOM 720 N N . LEU A 1 90 ? -14.899 -1.212 23.277 1.00 93.81 90 LEU A N 1
ATOM 721 C CA . LEU A 1 90 ? -15.400 -2.228 24.212 1.00 93.81 90 LEU A CA 1
ATOM 722 C C . LEU A 1 90 ? -16.315 -1.618 25.282 1.00 93.81 90 LEU A C 1
ATOM 724 O O . LEU A 1 90 ? -17.410 -2.120 25.517 1.00 93.81 90 LEU A O 1
ATOM 728 N N . LEU A 1 91 ? -15.924 -0.480 25.862 1.00 95.38 91 LEU A N 1
ATOM 729 C CA . LEU A 1 91 ? -16.735 0.235 26.851 1.00 95.38 91 LEU A CA 1
ATOM 730 C C . LEU A 1 91 ? -18.057 0.753 26.264 1.00 95.38 91 LEU A C 1
ATOM 732 O O . LEU A 1 91 ? -19.075 0.791 26.958 1.00 95.38 91 LEU A O 1
ATOM 736 N N . ARG A 1 92 ? -18.071 1.179 24.995 1.00 94.62 92 ARG A N 1
ATOM 737 C CA . ARG A 1 92 ? -19.302 1.600 24.302 1.00 94.62 92 ARG A CA 1
ATOM 738 C C . ARG A 1 92 ? -20.217 0.420 23.995 1.00 94.62 92 ARG A C 1
ATOM 740 O O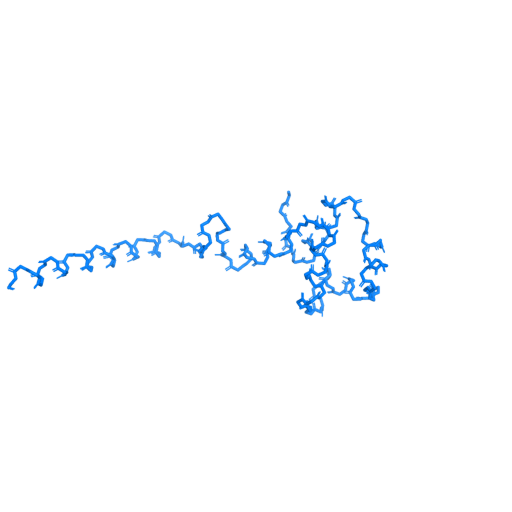 . ARG A 1 92 ? -21.434 0.552 24.140 1.00 94.62 92 ARG A O 1
ATOM 747 N N . GLU A 1 93 ? -19.652 -0.710 23.585 1.00 94.19 93 GLU A N 1
ATOM 748 C CA . GLU A 1 93 ? -20.385 -1.958 23.356 1.00 94.19 93 GLU A CA 1
ATOM 749 C C . GLU A 1 93 ? -21.026 -2.455 24.658 1.00 94.19 93 GLU A C 1
ATOM 751 O O . GLU A 1 93 ? -22.233 -2.699 24.687 1.00 94.19 93 GLU A O 1
ATOM 756 N N . GLU A 1 94 ? -20.263 -2.483 25.753 1.00 94.62 94 GLU A N 1
ATOM 757 C CA . GLU A 1 94 ? -20.745 -2.853 27.086 1.00 94.62 94 GLU A CA 1
ATOM 758 C C . GLU A 1 94 ? -21.855 -1.913 27.572 1.00 94.62 94 GLU A C 1
ATOM 760 O O . GLU A 1 94 ? -22.943 -2.369 27.921 1.00 94.62 94 GLU A O 1
ATOM 765 N N . ASN A 1 95 ? -21.653 -0.591 27.503 1.00 94.75 95 ASN A N 1
ATOM 766 C CA . ASN A 1 95 ? -22.691 0.383 27.858 1.00 94.75 95 ASN A CA 1
ATOM 767 C C . ASN A 1 95 ? -23.969 0.204 27.035 1.00 94.75 95 ASN A C 1
ATOM 769 O O . ASN A 1 95 ? -25.072 0.351 27.560 1.00 94.75 95 ASN A O 1
ATOM 773 N N . THR A 1 96 ? -23.838 -0.090 25.742 1.00 95.38 96 THR A N 1
ATOM 774 C CA . THR A 1 96 ? -24.992 -0.317 24.867 1.00 95.38 96 THR A CA 1
ATOM 775 C C . THR A 1 96 ? -25.736 -1.589 25.266 1.00 95.38 96 THR A C 1
ATOM 777 O O . THR A 1 96 ? -26.965 -1.575 25.333 1.00 95.38 96 THR A O 1
ATOM 780 N N . ALA A 1 97 ? -25.017 -2.672 25.571 1.00 93.25 97 ALA A N 1
ATOM 781 C CA . ALA A 1 97 ? -25.606 -3.920 26.047 1.00 93.25 97 ALA A CA 1
ATOM 782 C C . ALA A 1 97 ? -26.327 -3.732 27.392 1.00 93.25 97 ALA A C 1
ATOM 784 O O . ALA A 1 97 ? -27.490 -4.112 27.521 1.00 93.25 97 ALA A O 1
ATOM 785 N N . LEU A 1 98 ? -25.685 -3.061 28.352 1.00 93.81 98 LEU A N 1
ATOM 786 C CA . LEU A 1 98 ? -26.271 -2.748 29.657 1.00 93.81 98 LEU A CA 1
ATOM 787 C C . LEU A 1 98 ? -27.517 -1.867 29.523 1.00 93.81 98 LEU A C 1
ATOM 789 O O . LEU A 1 98 ? -28.547 -2.161 30.125 1.00 93.81 98 LEU A O 1
ATOM 793 N N . ARG A 1 99 ? -27.469 -0.825 28.683 1.00 92.81 99 ARG A 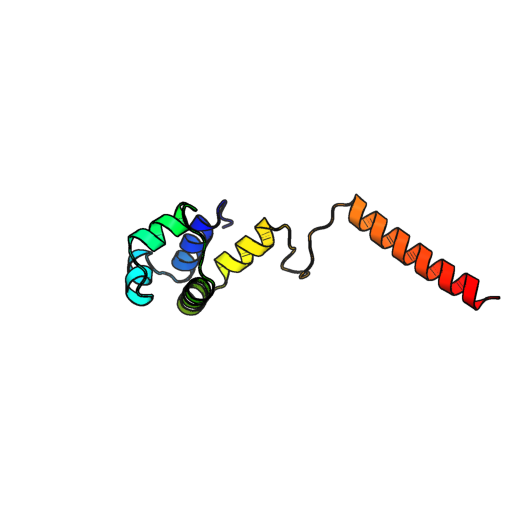N 1
ATOM 794 C CA . ARG A 1 99 ? -28.634 0.034 28.414 1.00 92.81 99 ARG A CA 1
ATOM 795 C C . ARG A 1 99 ? -29.804 -0.749 27.829 1.00 92.81 99 ARG A C 1
ATOM 797 O O . ARG A 1 99 ? -30.931 -0.512 28.246 1.00 92.81 99 ARG A O 1
ATOM 804 N N . ARG A 1 100 ? -29.550 -1.693 26.915 1.00 91.19 100 ARG A N 1
ATOM 805 C CA . ARG A 1 100 ? -30.596 -2.569 26.361 1.00 91.19 100 ARG A CA 1
ATOM 806 C C . ARG A 1 100 ? -31.228 -3.449 27.437 1.00 91.19 100 ARG A C 1
ATOM 808 O O . ARG A 1 100 ? -32.447 -3.544 27.476 1.00 91.19 100 ARG A O 1
ATOM 815 N N . VAL A 1 101 ? -30.423 -4.052 28.316 1.00 91.25 101 VAL A N 1
ATOM 816 C CA . VAL A 1 101 ? -30.934 -4.882 29.422 1.00 91.25 101 VAL A CA 1
ATOM 817 C C . VAL A 1 101 ? -31.798 -4.048 30.366 1.00 91.25 101 VAL A C 1
ATOM 819 O O . VAL A 1 101 ? -32.911 -4.453 30.680 1.00 91.25 101 VAL A O 1
ATOM 822 N N . ILE A 1 102 ? -31.329 -2.862 30.765 1.00 88.50 102 ILE A N 1
ATOM 823 C CA . ILE A 1 102 ? -32.068 -1.980 31.678 1.00 88.50 102 ILE A CA 1
ATOM 824 C C . ILE A 1 102 ? -33.377 -1.510 31.034 1.00 88.50 102 ILE A C 1
ATOM 826 O O . ILE A 1 102 ? -34.418 -1.568 31.675 1.00 88.50 102 ILE A O 1
ATOM 830 N N . GLN A 1 103 ? -33.352 -1.090 29.765 1.00 82.50 103 GLN A N 1
ATOM 831 C CA . GLN A 1 103 ? -34.548 -0.618 29.057 1.00 82.50 103 GLN A CA 1
ATOM 832 C C . GLN A 1 103 ? -35.553 -1.731 28.737 1.00 82.50 103 GLN A C 1
ATOM 834 O O . GLN A 1 103 ? -36.736 -1.442 28.628 1.00 82.50 103 GLN A O 1
ATOM 839 N N . GLY A 1 104 ? -35.104 -2.979 28.579 1.00 71.19 104 GLY A N 1
ATOM 840 C CA . GLY A 1 104 ? -35.980 -4.141 28.402 1.00 71.19 104 GLY A CA 1
ATOM 841 C C . GLY A 1 104 ? -36.477 -4.766 29.712 1.00 71.19 104 GLY A C 1
ATOM 842 O O . GLY A 1 104 ? -37.258 -5.709 29.658 1.00 71.19 104 GLY A O 1
ATOM 843 N N . SER A 1 105 ? -36.009 -4.277 30.867 1.00 58.12 105 SER A N 1
ATOM 844 C CA . SER A 1 105 ? -36.417 -4.740 32.205 1.00 58.12 105 SER A CA 1
ATOM 845 C C . SER A 1 105 ? -37.422 -3.802 32.893 1.00 58.12 105 SER A C 1
ATOM 847 O O . SER A 1 105 ? -37.724 -4.012 34.067 1.00 58.12 105 SER A O 1
ATOM 849 N N . VAL A 1 106 ? -37.901 -2.766 32.191 1.00 51.00 106 VAL A N 1
ATOM 850 C CA . VAL A 1 106 ? -38.930 -1.815 32.651 1.00 51.00 106 VAL A CA 1
ATOM 851 C C . VAL A 1 106 ? -40.228 -2.061 31.899 1.00 51.00 106 VAL A C 1
ATOM 853 O O . VAL A 1 106 ? -40.154 -2.235 30.663 1.00 51.00 106 VAL A O 1
#

Sequence (106 aa):
MRKTSLGGSFELCAELAGKEPKELQVELKLDKAQWSRWVSGQEGVVWTKLTALMDHCGNDAPLLWMNHARGWDIGRMSRYETELERQNRLLREENTALRRVIQGSV

Foldseek 3Di:
DADPDLLVLLVVLQVLLVHDPVVLCVVLVPDPVRNVCRNVVVDDDDPVSLVVSNVVSVHDSSVVNVCVVVQHDPVVRGHDDDPVRVVVVVVVVVVVVVVVVVVVVD

Radius of gyration: 21.29 Å; chai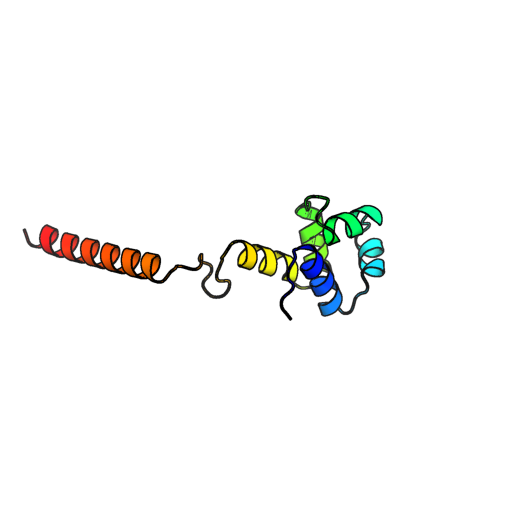ns: 1; bounding box: 52×25×55 Å

pLDDT: mean 89.51, std 7.58, range [51.0, 96.94]

Secondary structure (DSSP, 8-state):
---SSHHHHHHHHHHHTT--HHHHHHHTT--HHHHHHHHHT-SPPPHHHHHHHHHHHT--HHHHHHHHHTTEETTTTEE---HHHHHHHHHHHHHHHHHHHHHHT-